Protein AF-A0A1G1H9F2-F1 (afdb_monomer_lite)

Structure (mmCIF, N/CA/C/O backbone):
data_AF-A0A1G1H9F2-F1
#
_entry.id   AF-A0A1G1H9F2-F1
#
loop_
_atom_site.group_PDB
_atom_site.id
_atom_site.type_symbol
_atom_site.label_atom_id
_atom_site.label_alt_id
_atom_site.label_comp_id
_atom_site.label_asym_id
_atom_site.label_entity_id
_atom_site.label_seq_id
_atom_site.pdbx_PDB_ins_code
_atom_site.Cartn_x
_atom_site.Cartn_y
_atom_site.Cartn_z
_atom_site.occupancy
_atom_site.B_iso_or_equiv
_atom_site.auth_seq_id
_atom_site.auth_comp_id
_atom_site.auth_asym_id
_atom_site.auth_atom_id
_atom_site.pdbx_PDB_model_num
ATOM 1 N N . MET A 1 1 ? -6.148 16.531 -13.773 1.00 40.34 1 MET A N 1
ATOM 2 C CA . MET A 1 1 ? -4.760 16.296 -13.315 1.00 40.34 1 MET A CA 1
ATOM 3 C C . MET A 1 1 ? -4.692 14.889 -12.713 1.00 40.34 1 MET A C 1
ATOM 5 O O . MET A 1 1 ? -5.147 14.699 -11.598 1.00 40.34 1 MET A O 1
ATOM 9 N N . LYS A 1 2 ? -4.259 13.870 -13.477 1.00 50.91 2 LYS A N 1
ATOM 10 C CA . LYS A 1 2 ? -4.147 12.475 -12.994 1.00 50.91 2 LYS A CA 1
ATOM 11 C C . LYS A 1 2 ? -2.799 12.318 -12.285 1.00 50.91 2 LYS A C 1
ATOM 13 O O . LYS A 1 2 ? -1.791 12.081 -12.944 1.00 50.91 2 LYS A O 1
ATOM 18 N N . LEU A 1 3 ? -2.752 12.521 -10.969 1.00 58.59 3 LEU A N 1
ATOM 19 C CA . LEU A 1 3 ? -1.537 12.286 -10.184 1.00 58.59 3 LEU A CA 1
ATOM 20 C C . LEU A 1 3 ? -1.109 10.815 -10.349 1.00 58.59 3 LEU A C 1
ATOM 22 O O . LEU A 1 3 ? -1.833 9.897 -9.980 1.00 58.59 3 LEU A O 1
ATOM 26 N N . TYR A 1 4 ? 0.052 10.607 -10.974 1.00 70.44 4 TYR A N 1
ATOM 27 C CA . TYR A 1 4 ? 0.755 9.322 -11.113 1.00 70.44 4 TYR A CA 1
ATOM 28 C C . TYR A 1 4 ? 0.032 8.168 -11.833 1.00 70.44 4 TYR A C 1
ATOM 30 O O . TYR A 1 4 ? 0.555 7.056 -11.830 1.00 70.44 4 TYR A O 1
ATOM 38 N N . GLY A 1 5 ? -1.119 8.402 -12.47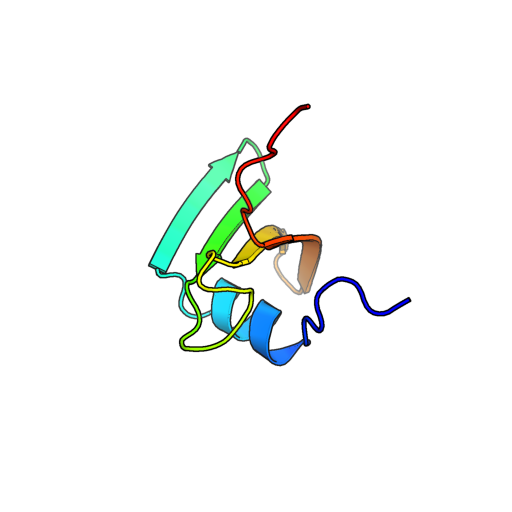2 1.00 83.62 5 GLY A N 1
ATOM 39 C CA . GLY A 1 5 ? -1.860 7.342 -13.173 1.00 83.62 5 GLY A CA 1
ATOM 40 C C . GLY A 1 5 ? -2.340 6.214 -12.250 1.00 83.62 5 GLY A C 1
ATOM 41 O O . GLY A 1 5 ? -2.465 5.080 -12.699 1.00 83.62 5 GLY A O 1
ATOM 42 N N . ILE A 1 6 ? -2.563 6.522 -10.970 1.00 90.81 6 ILE A N 1
ATOM 43 C CA . ILE A 1 6 ? -3.062 5.576 -9.967 1.00 90.81 6 ILE A CA 1
ATOM 44 C C . ILE A 1 6 ? -4.525 5.252 -10.275 1.00 90.81 6 ILE A C 1
ATOM 46 O O . ILE A 1 6 ? -5.325 6.160 -10.517 1.00 90.81 6 ILE A O 1
ATOM 50 N N . THR A 1 7 ? -4.867 3.967 -10.261 1.00 92.56 7 THR A N 1
ATOM 51 C CA . THR A 1 7 ? -6.238 3.474 -10.456 1.00 92.56 7 THR A CA 1
ATOM 52 C C . THR A 1 7 ? -6.839 2.973 -9.143 1.00 92.56 7 THR A C 1
ATOM 54 O O . THR A 1 7 ? -6.113 2.745 -8.176 1.00 92.56 7 THR A O 1
ATOM 57 N N . LEU A 1 8 ? -8.162 2.784 -9.104 1.00 91.31 8 LEU A N 1
ATOM 58 C CA . LEU A 1 8 ? -8.822 2.147 -7.959 1.00 91.31 8 LEU A CA 1
ATOM 59 C C . LEU A 1 8 ? -8.304 0.721 -7.743 1.00 91.31 8 LEU A C 1
ATOM 61 O O . LEU A 1 8 ? -8.000 0.372 -6.610 1.00 91.31 8 LEU A O 1
ATOM 65 N N . ASP A 1 9 ? -8.080 -0.047 -8.814 1.00 93.50 9 ASP A N 1
ATOM 66 C CA . ASP A 1 9 ? -7.478 -1.384 -8.730 1.00 93.50 9 ASP A CA 1
ATOM 67 C C . ASP A 1 9 ? -6.104 -1.372 -8.052 1.00 93.50 9 ASP A C 1
ATOM 69 O O . ASP A 1 9 ? -5.790 -2.268 -7.272 1.00 93.50 9 ASP A O 1
ATOM 73 N N . ASP A 1 10 ? -5.282 -0.346 -8.297 1.00 93.81 10 ASP A N 1
ATOM 74 C CA . ASP A 1 10 ? -3.981 -0.216 -7.632 1.00 93.81 10 ASP A CA 1
ATOM 75 C C . ASP A 1 10 ? -4.133 0.035 -6.123 1.00 93.81 10 ASP A C 1
ATOM 77 O O . ASP A 1 10 ? -3.363 -0.495 -5.316 1.00 93.81 10 ASP A O 1
ATOM 81 N N . ILE A 1 11 ? -5.133 0.827 -5.730 1.00 93.44 11 ILE A N 1
ATOM 82 C CA . ILE A 1 11 ? -5.439 1.113 -4.323 1.00 93.44 11 ILE A CA 1
ATOM 83 C C . ILE A 1 11 ? -5.963 -0.155 -3.644 1.00 93.44 11 ILE A C 1
ATOM 85 O O . ILE A 1 11 ? -5.399 -0.581 -2.634 1.00 93.44 11 ILE A O 1
ATOM 89 N N . SER A 1 12 ? -6.970 -0.802 -4.234 1.00 94.50 12 SER A N 1
ATOM 90 C CA . SER A 1 12 ? -7.559 -2.043 -3.727 1.00 94.50 12 SER A CA 1
ATOM 91 C C . SER A 1 12 ? -6.523 -3.160 -3.628 1.00 94.50 12 SER A C 1
ATOM 93 O O . SER A 1 12 ? -6.419 -3.803 -2.588 1.00 94.50 12 SER A O 1
ATOM 95 N N . ALA A 1 13 ? -5.684 -3.354 -4.650 1.00 95.12 13 ALA A N 1
ATOM 96 C CA . ALA A 1 13 ? -4.616 -4.351 -4.611 1.00 95.12 13 ALA A CA 1
ATOM 97 C C . ALA A 1 13 ? -3.595 -4.066 -3.501 1.00 95.12 13 ALA A C 1
ATOM 99 O O . ALA A 1 13 ? -3.072 -5.002 -2.893 1.00 95.12 13 ALA A O 1
ATOM 100 N N . SER A 1 14 ? -3.302 -2.792 -3.226 1.00 95.38 14 SER A N 1
ATOM 101 C CA . SER A 1 14 ? -2.397 -2.420 -2.136 1.00 95.38 14 SER A CA 1
ATOM 102 C C . SER A 1 14 ? -2.988 -2.746 -0.766 1.00 95.38 14 SER A C 1
ATOM 104 O O . SER A 1 14 ? -2.245 -3.197 0.093 1.00 95.38 14 SER A O 1
ATOM 106 N N . ILE A 1 15 ? -4.296 -2.568 -0.571 1.00 94.00 15 ILE A N 1
ATOM 107 C CA . IL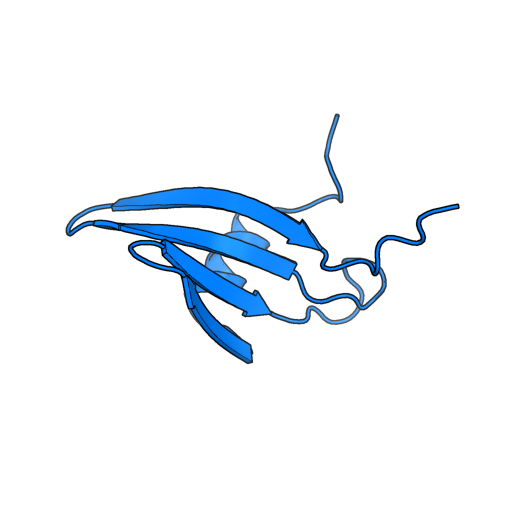E A 1 15 ? -4.978 -2.858 0.702 1.00 94.00 15 ILE A CA 1
ATOM 108 C C . ILE A 1 15 ? -5.189 -4.364 0.902 1.00 94.00 15 ILE A C 1
ATOM 110 O O . ILE A 1 15 ? -4.917 -4.875 1.981 1.00 94.00 15 ILE A O 1
ATOM 114 N N . LEU A 1 16 ? -5.629 -5.082 -0.137 1.00 94.25 16 LEU A N 1
ATOM 115 C CA . LEU A 1 16 ? -5.977 -6.507 -0.048 1.00 94.25 16 LEU A CA 1
ATOM 116 C C . LEU A 1 16 ? -4.756 -7.424 0.069 1.00 94.25 16 LEU A C 1
ATOM 118 O O . LEU A 1 16 ? -4.820 -8.469 0.709 1.00 94.25 16 LEU A O 1
ATOM 122 N N . ALA A 1 17 ? -3.651 -7.066 -0.586 1.00 95.19 17 ALA A N 1
ATOM 123 C CA . ALA A 1 17 ? -2.418 -7.848 -0.558 1.00 95.19 17 ALA A CA 1
ATOM 124 C C . ALA A 1 17 ? -1.190 -6.917 -0.555 1.00 95.19 17 ALA A C 1
ATOM 126 O O . ALA A 1 17 ? -0.499 -6.791 -1.571 1.00 95.19 17 ALA A O 1
ATOM 127 N N . PRO A 1 18 ? -0.945 -6.216 0.564 1.00 95.50 18 PRO A N 1
ATOM 128 C CA . PRO A 1 18 ? 0.235 -5.381 0.744 1.00 95.50 18 PRO A CA 1
ATOM 129 C C . PRO A 1 18 ? 1.504 -6.233 0.836 1.00 95.50 18 PRO A C 1
ATOM 131 O O . PRO A 1 18 ? 1.498 -7.315 1.417 1.00 95.50 18 PRO A O 1
ATOM 134 N N . ASP A 1 19 ? 2.620 -5.699 0.340 1.00 95.25 19 ASP A N 1
ATOM 135 C CA . ASP A 1 19 ? 3.945 -6.277 0.608 1.00 95.25 19 ASP A CA 1
ATOM 136 C C . ASP A 1 19 ? 4.394 -5.956 2.041 1.00 95.25 19 ASP A C 1
ATOM 138 O O . ASP A 1 19 ? 5.186 -6.672 2.651 1.00 95.25 19 ASP A O 1
ATOM 142 N N . THR A 1 20 ? 3.946 -4.818 2.573 1.00 93.94 20 THR A N 1
ATOM 143 C CA . THR A 1 20 ? 4.247 -4.378 3.936 1.00 93.94 20 THR A CA 1
ATOM 144 C C . THR A 1 20 ? 3.093 -3.549 4.473 1.00 93.94 20 THR A C 1
ATOM 146 O O . THR A 1 20 ? 2.579 -2.669 3.778 1.00 93.94 20 THR A O 1
ATOM 149 N N . THR A 1 21 ? 2.728 -3.788 5.728 1.00 93.56 21 THR A N 1
ATOM 150 C CA . THR A 1 21 ? 1.763 -2.976 6.469 1.00 93.56 21 THR A CA 1
ATOM 151 C C . THR A 1 21 ? 2.434 -2.279 7.640 1.00 93.56 21 THR A C 1
ATOM 153 O O . THR A 1 21 ? 3.386 -2.787 8.233 1.00 93.56 21 THR A O 1
ATOM 156 N N . GLN A 1 22 ? 1.959 -1.079 7.952 1.00 92.69 22 GLN A N 1
ATOM 157 C CA . GLN A 1 22 ? 2.327 -0.332 9.149 1.00 92.69 22 GLN A CA 1
ATOM 158 C C . GLN A 1 22 ? 1.075 0.332 9.720 1.00 92.69 22 GLN A C 1
ATOM 160 O O . GLN A 1 22 ? 0.109 0.572 8.998 1.00 92.69 22 GLN A O 1
ATOM 165 N N . SER A 1 23 ? 1.108 0.656 11.006 1.00 90.56 23 SER A N 1
ATOM 166 C CA . SER A 1 23 ? 0.071 1.431 11.683 1.00 90.56 23 SER A CA 1
ATOM 167 C C . SER A 1 23 ? 0.675 2.722 12.222 1.00 90.56 23 SER A C 1
ATOM 169 O O . SER A 1 23 ? 1.715 2.689 12.882 1.00 90.56 23 SER A O 1
ATOM 171 N N . GLU A 1 24 ? 0.023 3.850 11.968 1.00 83.81 24 GLU A N 1
ATOM 172 C CA . GLU A 1 24 ? 0.440 5.173 12.434 1.00 83.81 24 GLU A CA 1
ATOM 173 C C . GLU A 1 24 ? -0.737 5.803 13.199 1.00 83.81 24 GLU A C 1
ATOM 175 O O . GLU A 1 24 ? -1.580 6.506 12.638 1.00 83.81 24 GLU A O 1
ATOM 180 N N . GLY A 1 25 ? -0.849 5.476 14.491 1.00 85.56 25 GLY A N 1
ATOM 181 C CA . GLY A 1 25 ? -2.018 5.820 15.309 1.00 85.56 25 GLY A CA 1
ATOM 182 C C . GLY A 1 25 ? -3.250 4.997 14.919 1.00 85.56 25 GLY A C 1
ATOM 183 O O . GLY A 1 25 ? -3.181 3.772 14.901 1.00 85.56 25 GLY A O 1
ATOM 184 N N . SER A 1 26 ? -4.363 5.667 14.597 1.00 87.06 26 SER A N 1
ATOM 185 C CA . SER A 1 26 ? -5.597 5.040 14.083 1.00 87.06 26 SER A CA 1
ATOM 186 C C . SER A 1 26 ? -5.507 4.615 12.616 1.00 87.06 26 SER A C 1
ATOM 188 O O . SER A 1 26 ? -6.393 3.926 12.120 1.00 87.06 26 SER A O 1
ATOM 190 N N . LYS A 1 27 ? -4.459 5.044 11.905 1.00 93.31 27 LYS A N 1
ATOM 191 C CA . LYS A 1 27 ? -4.351 4.896 10.454 1.00 93.31 27 LYS A CA 1
ATOM 192 C C . LYS A 1 27 ? -3.547 3.665 10.092 1.00 93.31 27 LYS A C 1
ATOM 194 O O . LYS A 1 27 ? -2.495 3.396 10.676 1.00 93.31 27 LYS A O 1
ATOM 199 N N . LEU A 1 28 ? -3.998 2.982 9.053 1.00 95.12 28 LEU A N 1
ATOM 200 C CA . LEU A 1 28 ? -3.290 1.886 8.420 1.00 95.12 28 LEU A CA 1
ATOM 201 C C . LEU A 1 28 ? -2.530 2.397 7.201 1.00 95.12 28 LEU A C 1
ATOM 203 O O . LEU A 1 28 ? -2.976 3.275 6.460 1.00 95.12 28 LEU A O 1
ATOM 207 N N . VAL A 1 29 ? -1.346 1.837 6.998 1.00 95.81 29 VAL A N 1
ATOM 208 C CA . VAL A 1 29 ? -0.481 2.130 5.864 1.00 95.81 29 VAL A CA 1
ATOM 209 C C . VAL A 1 29 ? -0.178 0.8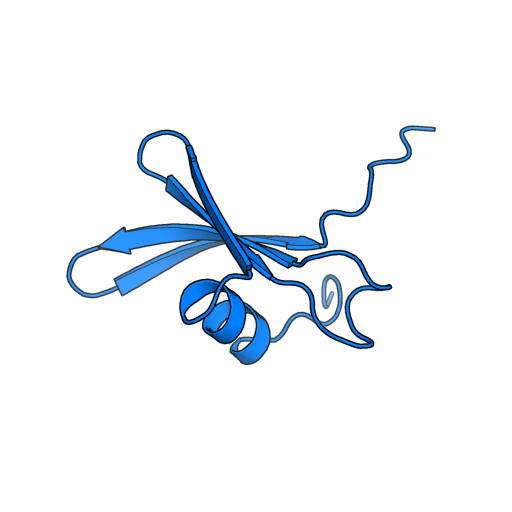23 5.156 1.00 95.81 29 VAL A C 1
ATOM 211 O O . VAL A 1 29 ? 0.514 -0.035 5.697 1.00 95.81 29 VAL A O 1
ATOM 214 N N . ALA A 1 30 ? -0.658 0.692 3.927 1.00 96.12 30 ALA A N 1
ATOM 215 C CA . ALA A 1 30 ? -0.302 -0.394 3.030 1.00 96.12 30 ALA A CA 1
ATOM 216 C C . ALA A 1 30 ? 0.743 0.080 2.020 1.00 96.12 30 ALA A C 1
ATOM 218 O O . ALA A 1 30 ? 0.576 1.113 1.364 1.00 96.12 30 ALA A O 1
ATOM 219 N N . LEU A 1 31 ? 1.819 -0.690 1.884 1.00 95.00 31 LEU A N 1
ATOM 220 C CA . LEU A 1 31 ? 2.831 -0.506 0.855 1.00 95.00 31 LEU A CA 1
ATOM 221 C C . LEU A 1 31 ? 2.793 -1.690 -0.100 1.00 95.00 31 LEU A C 1
ATOM 223 O O . LEU A 1 31 ? 2.882 -2.842 0.327 1.00 95.00 31 LEU A O 1
ATOM 227 N N . ARG A 1 32 ? 2.718 -1.400 -1.398 1.00 95.25 32 ARG A N 1
ATOM 228 C CA . ARG A 1 32 ? 2.795 -2.429 -2.436 1.00 95.25 32 ARG A CA 1
ATOM 229 C C . ARG A 1 32 ? 3.629 -1.977 -3.621 1.00 95.25 32 ARG A C 1
ATOM 231 O O . ARG A 1 32 ? 3.458 -0.876 -4.148 1.00 95.25 32 ARG A O 1
ATOM 238 N N . LYS A 1 33 ? 4.533 -2.835 -4.075 1.00 94.38 33 LYS A N 1
ATOM 239 C CA . LYS A 1 33 ? 5.347 -2.637 -5.266 1.00 94.38 33 LYS A CA 1
ATOM 240 C C . LYS A 1 33 ? 4.639 -3.240 -6.471 1.00 94.38 33 LYS A C 1
ATOM 242 O O . LYS A 1 33 ? 4.280 -4.411 -6.506 1.00 94.38 33 LYS A O 1
ATOM 247 N N . PHE A 1 34 ? 4.489 -2.427 -7.506 1.00 91.81 34 PHE A N 1
ATOM 248 C CA . PHE A 1 34 ? 3.898 -2.851 -8.766 1.00 91.81 34 PHE A CA 1
ATOM 249 C C 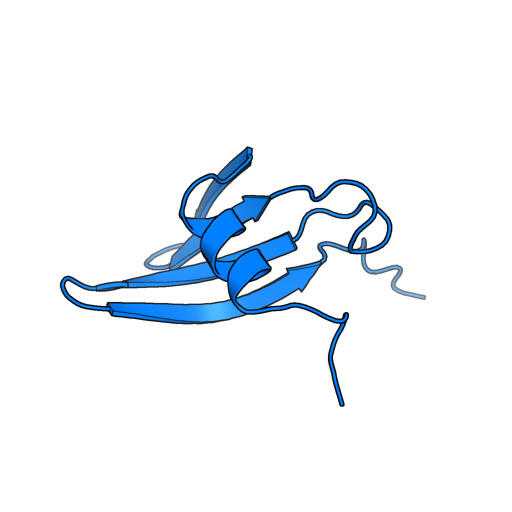. PHE A 1 34 ? 4.991 -3.005 -9.815 1.00 91.81 34 PHE A C 1
ATOM 251 O O . PHE A 1 34 ? 5.812 -2.106 -10.024 1.00 91.81 34 PHE A O 1
ATOM 258 N N . ARG A 1 35 ? 5.004 -4.146 -10.507 1.00 90.44 35 ARG A N 1
ATOM 259 C CA . ARG A 1 35 ? 5.923 -4.361 -11.628 1.00 90.44 35 ARG A CA 1
ATOM 260 C C . ARG A 1 35 ? 5.575 -3.379 -12.749 1.00 90.44 35 ARG A C 1
ATOM 262 O O . ARG A 1 35 ? 4.418 -3.274 -13.138 1.00 90.44 35 ARG A O 1
ATOM 269 N N . ASN A 1 36 ? 6.576 -2.663 -13.259 1.00 87.56 36 ASN A N 1
ATOM 270 C CA . ASN A 1 36 ? 6.452 -1.703 -14.364 1.00 87.56 36 ASN A CA 1
ATOM 271 C C . ASN A 1 36 ? 5.478 -0.524 -14.135 1.00 87.56 36 ASN A C 1
ATOM 273 O O . ASN A 1 36 ? 5.143 0.171 -15.091 1.00 87.56 36 ASN A O 1
ATOM 277 N N . LYS A 1 37 ? 5.055 -0.246 -12.894 1.00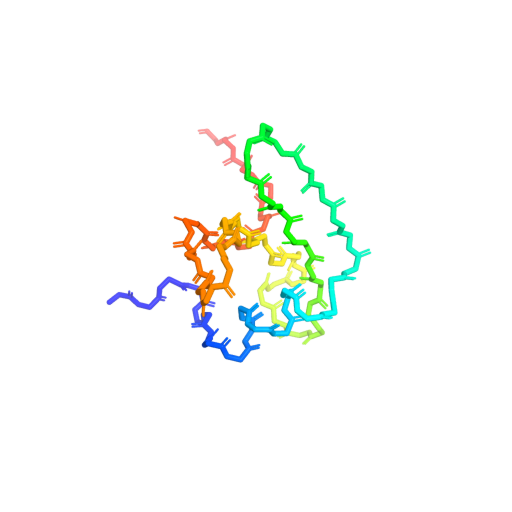 89.19 37 LYS A N 1
ATOM 278 C CA . LYS A 1 37 ? 4.299 0.971 -12.545 1.00 89.19 37 LYS A CA 1
ATOM 279 C C . LYS A 1 37 ? 5.110 1.875 -11.622 1.00 89.19 37 LYS A C 1
ATOM 281 O O . LYS A 1 37 ? 6.127 1.470 -11.062 1.00 89.19 37 LYS A O 1
ATOM 286 N N . PHE A 1 38 ? 4.662 3.125 -11.499 1.00 89.31 38 PHE A N 1
ATOM 287 C CA . PHE A 1 38 ? 5.164 4.103 -10.525 1.00 89.31 38 PHE A CA 1
ATOM 288 C C . PHE A 1 38 ? 6.693 4.280 -10.523 1.00 89.31 38 PHE A C 1
ATOM 290 O O . PHE A 1 38 ? 7.291 4.544 -9.484 1.00 89.31 38 PHE A O 1
ATOM 297 N N . SER A 1 39 ? 7.340 4.112 -11.682 1.00 86.56 39 SER A N 1
ATOM 298 C CA . SER A 1 39 ? 8.805 4.148 -11.833 1.00 86.56 39 SER A CA 1
ATOM 299 C C . SER A 1 39 ? 9.555 3.177 -10.902 1.00 86.56 39 SER A C 1
ATOM 301 O O . SER A 1 39 ? 10.688 3.446 -10.513 1.00 86.56 39 SER A O 1
ATOM 303 N N . GLY A 1 40 ? 8.923 2.061 -10.522 1.00 87.25 40 GLY A N 1
ATOM 304 C CA . GLY A 1 40 ? 9.496 1.047 -9.634 1.00 87.25 40 GLY A CA 1
ATOM 305 C C . GLY A 1 40 ? 9.415 1.373 -8.139 1.00 87.25 40 GLY A C 1
ATOM 306 O O . GLY A 1 40 ? 9.870 0.562 -7.328 1.00 87.25 40 GLY A O 1
ATOM 307 N N . TYR A 1 41 ? 8.831 2.514 -7.762 1.00 90.12 41 TYR A N 1
ATOM 308 C CA . TYR A 1 41 ? 8.579 2.856 -6.363 1.00 90.12 41 TYR A CA 1
ATOM 309 C C . TYR A 1 41 ? 7.314 2.155 -5.849 1.00 90.12 41 TYR A C 1
ATOM 311 O O . TYR A 1 41 ? 6.353 1.993 -6.607 1.00 90.12 41 TYR A O 1
ATOM 319 N N . PRO A 1 42 ? 7.282 1.748 -4.569 1.00 92.56 42 PRO A N 1
ATOM 320 C CA . PRO A 1 42 ? 6.072 1.206 -3.974 1.00 92.56 42 PRO A CA 1
ATOM 321 C C . PRO A 1 42 ? 5.001 2.293 -3.853 1.00 92.56 42 PRO A C 1
ATOM 323 O O . PRO A 1 42 ? 5.301 3.459 -3.578 1.00 92.56 42 PRO A O 1
ATOM 326 N N . LEU A 1 43 ? 3.750 1.895 -4.055 1.00 93.69 43 LEU A N 1
ATOM 327 C CA . LEU A 1 43 ? 2.579 2.709 -3.781 1.00 93.69 43 LEU A CA 1
ATOM 328 C C . LEU A 1 43 ? 2.301 2.661 -2.279 1.00 93.69 43 LEU A C 1
ATOM 330 O O . LEU A 1 43 ? 2.140 1.576 -1.722 1.00 93.69 43 LEU A O 1
ATOM 334 N N . LYS A 1 44 ? 2.265 3.828 -1.636 1.00 94.38 44 LYS A N 1
ATOM 335 C CA . LYS A 1 44 ? 1.784 3.993 -0.266 1.00 94.38 44 LYS A CA 1
ATOM 336 C C . LYS A 1 44 ? 0.311 4.360 -0.303 1.00 94.38 44 LYS A C 1
ATOM 338 O O . LYS A 1 44 ? -0.054 5.359 -0.924 1.00 94.38 44 LYS A O 1
ATOM 343 N N . VAL A 1 45 ? -0.498 3.576 0.398 1.00 94.62 45 VAL A N 1
ATOM 344 C CA . VAL A 1 45 ? -1.909 3.847 0.665 1.00 94.62 45 VAL A CA 1
ATOM 345 C C . VAL A 1 45 ? -2.066 4.023 2.166 1.00 94.62 45 VAL A C 1
ATOM 347 O O . VAL A 1 45 ? -1.755 3.113 2.928 1.00 94.62 45 VAL A O 1
ATOM 350 N N . VAL A 1 46 ? -2.519 5.199 2.585 1.00 95.00 46 VAL A N 1
ATOM 351 C CA . VAL A 1 46 ? -2.913 5.478 3.967 1.00 95.00 46 VAL A CA 1
ATOM 352 C C . VAL A 1 46 ? -4.427 5.468 4.020 1.00 95.00 46 VAL A C 1
ATOM 354 O O . VAL A 1 46 ? -5.064 6.194 3.251 1.00 95.00 46 VAL A O 1
ATOM 357 N N . TYR A 1 47 ? -4.985 4.658 4.905 1.00 94.94 47 TYR A N 1
ATOM 358 C CA . TYR A 1 47 ? -6.419 4.460 5.015 1.00 94.94 47 TYR A CA 1
ATOM 359 C C . TYR A 1 47 ? -6.835 4.215 6.462 1.00 94.94 47 TYR A C 1
ATOM 361 O O . TYR A 1 47 ? -6.015 3.868 7.312 1.00 94.94 47 TYR A O 1
ATOM 369 N N . GLU A 1 48 ? -8.115 4.416 6.728 1.00 94.31 48 GLU A N 1
ATOM 370 C CA . GLU A 1 48 ? -8.776 3.976 7.952 1.00 94.31 48 GLU A CA 1
ATOM 371 C C . GLU A 1 48 ? -9.840 2.953 7.570 1.00 94.31 48 GLU A C 1
ATOM 373 O O . GLU A 1 48 ? -10.562 3.131 6.587 1.00 94.31 48 GLU A O 1
ATOM 378 N N . GLU A 1 49 ? -9.898 1.862 8.324 1.00 88.31 49 GLU A N 1
ATOM 379 C CA . GLU A 1 49 ? -10.897 0.815 8.152 1.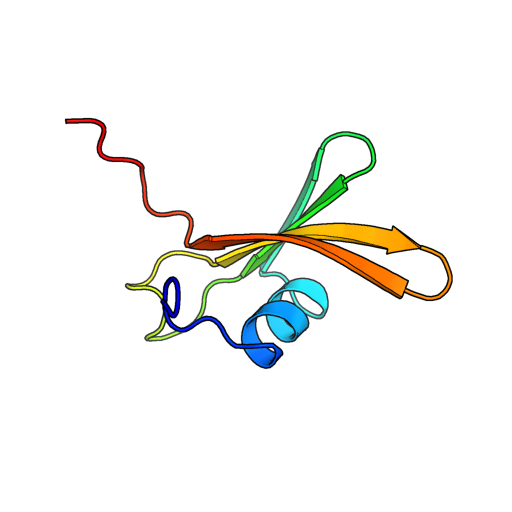00 88.31 49 GLU A CA 1
ATOM 380 C C . GLU A 1 49 ? -11.964 0.987 9.236 1.00 88.31 49 GLU A C 1
ATOM 382 O O . GLU A 1 49 ? -11.658 1.039 10.429 1.00 88.31 49 GLU A O 1
ATOM 387 N N . SER A 1 50 ? -13.212 1.145 8.809 1.00 85.38 50 SER A N 1
ATOM 388 C CA . SER A 1 50 ? -14.401 1.105 9.661 1.00 85.38 50 SER A CA 1
ATOM 389 C C . SER A 1 50 ? -15.163 -0.194 9.394 1.00 85.38 50 SER A C 1
ATOM 391 O O . SER A 1 50 ? -14.865 -0.903 8.440 1.00 85.38 50 SER A O 1
ATOM 393 N N . ALA A 1 51 ? -16.162 -0.513 10.221 1.00 80.25 51 ALA A N 1
ATOM 394 C CA . ALA A 1 51 ? -16.898 -1.778 10.116 1.00 80.25 51 ALA A CA 1
ATOM 395 C C . ALA A 1 51 ? -17.553 -2.023 8.738 1.00 80.25 51 ALA A C 1
ATOM 397 O O . ALA A 1 51 ? -17.773 -3.173 8.373 1.00 80.25 51 ALA A O 1
ATOM 398 N N . GLU A 1 52 ? -17.854 -0.959 7.988 1.00 85.75 52 GLU A N 1
ATOM 399 C CA . GLU A 1 52 ? -18.567 -1.038 6.706 1.00 85.75 52 GLU A CA 1
ATOM 400 C C . GLU A 1 52 ? -17.769 -0.465 5.524 1.00 85.75 52 GLU A C 1
ATOM 402 O O . GLU A 1 52 ? -18.023 -0.842 4.385 1.00 85.75 52 GLU A O 1
ATOM 407 N N . ASP A 1 53 ? -16.770 0.389 5.780 1.00 88.44 53 ASP A N 1
ATOM 408 C CA . ASP A 1 53 ? -16.107 1.185 4.747 1.00 88.44 53 ASP A CA 1
ATOM 409 C C . ASP A 1 53 ? -14.601 1.337 4.977 1.00 88.44 53 ASP A C 1
ATOM 411 O O . ASP A 1 53 ? -14.107 1.365 6.107 1.00 88.44 53 ASP A O 1
ATOM 415 N N . VAL A 1 54 ? -13.875 1.538 3.873 1.00 90.31 54 VAL A N 1
ATOM 416 C CA . VAL A 1 54 ? -12.459 1.912 3.884 1.00 90.31 54 VAL A CA 1
ATOM 417 C C . VAL A 1 54 ? -12.306 3.349 3.396 1.00 90.31 54 VAL A C 1
ATOM 419 O O . VAL A 1 54 ? -12.504 3.652 2.216 1.00 90.31 54 VAL A O 1
ATOM 422 N N . LEU A 1 55 ? -11.898 4.243 4.295 1.00 92.62 55 LEU A N 1
ATOM 423 C CA . LEU A 1 55 ? -11.631 5.638 3.966 1.00 92.62 55 LEU A CA 1
ATOM 424 C C . LEU A 1 55 ? -10.181 5.804 3.510 1.00 92.62 55 LEU A C 1
ATOM 426 O O . LEU A 1 55 ? -9.242 5.682 4.298 1.00 92.62 55 LEU A O 1
ATOM 430 N N . ILE A 1 56 ? -9.988 6.144 2.237 1.00 93.31 56 ILE A N 1
ATOM 431 C CA . ILE A 1 56 ? -8.661 6.418 1.678 1.00 93.31 56 ILE A CA 1
ATOM 432 C C . ILE A 1 56 ? -8.243 7.854 2.000 1.00 93.31 56 ILE A C 1
ATOM 434 O O . ILE A 1 56 ? -8.807 8.812 1.474 1.00 93.31 56 ILE A O 1
ATOM 438 N N . ILE A 1 57 ? -7.208 8.008 2.824 1.00 92.88 57 ILE A N 1
ATOM 439 C CA . ILE A 1 57 ? -6.705 9.314 3.270 1.00 92.88 57 ILE A CA 1
ATOM 440 C C . ILE A 1 57 ? -5.658 9.856 2.296 1.00 92.88 57 ILE A C 1
ATOM 442 O O . ILE A 1 57 ? -5.649 11.038 1.956 1.00 92.88 57 ILE A O 1
ATOM 446 N N . THR A 1 58 ? -4.704 9.025 1.871 1.00 91.44 58 THR A N 1
ATOM 447 C CA . THR A 1 58 ? -3.609 9.456 0.986 1.00 91.44 58 THR A CA 1
ATOM 448 C C . THR A 1 58 ? -3.118 8.302 0.134 1.00 91.44 58 THR A C 1
ATOM 450 O O . THR A 1 58 ? -2.882 7.210 0.643 1.00 91.44 58 THR A O 1
ATOM 453 N N . VAL A 1 59 ? -2.879 8.571 -1.152 1.00 92.44 59 VAL A N 1
ATOM 454 C CA . VAL A 1 59 ? -2.267 7.608 -2.069 1.00 92.44 59 VAL A CA 1
ATOM 455 C C . VAL A 1 59 ? -1.143 8.267 -2.848 1.00 92.44 59 VAL A C 1
ATOM 457 O O . VAL A 1 59 ? -1.363 9.249 -3.560 1.00 92.44 59 VAL A O 1
ATOM 460 N N . CYS A 1 60 ? 0.071 7.735 -2.736 1.00 91.12 60 CYS A N 1
ATOM 461 C CA . CYS A 1 60 ? 1.205 8.241 -3.500 1.00 91.12 60 CYS A CA 1
ATOM 462 C C . CYS A 1 60 ? 2.320 7.199 -3.654 1.00 91.12 60 CYS A C 1
ATOM 464 O O . CYS A 1 60 ? 2.562 6.402 -2.748 1.00 91.12 60 CYS A O 1
ATOM 466 N N . PRO A 1 61 ? 3.058 7.196 -4.777 1.00 90.94 61 PRO A N 1
ATOM 467 C CA . PRO A 1 61 ? 4.315 6.470 -4.851 1.00 90.94 61 PRO A CA 1
ATOM 468 C C . PRO A 1 61 ? 5.319 7.052 -3.852 1.00 90.94 61 PRO A C 1
ATOM 470 O O . PRO A 1 61 ? 5.515 8.270 -3.821 1.00 90.94 61 PRO A O 1
ATOM 473 N N . LEU A 1 62 ? 6.018 6.200 -3.098 1.00 86.69 62 LEU A N 1
ATOM 474 C CA . LEU A 1 62 ? 7.126 6.593 -2.216 1.00 86.69 62 LEU A CA 1
ATOM 475 C C . LEU A 1 62 ? 8.386 6.945 -3.022 1.00 86.69 62 LEU A C 1
ATOM 477 O O . LEU A 1 62 ? 9.462 6.376 -2.821 1.00 86.69 62 LEU A O 1
ATOM 481 N N . LYS A 1 63 ? 8.280 7.899 -3.953 1.00 75.31 63 LYS A N 1
ATOM 482 C CA . LYS A 1 63 ? 9.473 8.547 -4.502 1.00 75.31 63 LYS A CA 1
ATOM 483 C C . LYS A 1 63 ? 10.248 9.134 -3.327 1.00 75.31 63 LYS A C 1
ATOM 485 O O . LYS A 1 63 ? 9.679 9.868 -2.520 1.00 75.31 63 LYS A O 1
ATOM 490 N N . LYS A 1 64 ? 11.553 8.847 -3.240 1.00 57.28 64 LYS A N 1
ATOM 491 C CA . LYS A 1 64 ? 12.444 9.640 -2.384 1.00 57.28 64 LYS A CA 1
ATOM 492 C C . LYS A 1 64 ? 12.223 11.097 -2.784 1.00 57.28 64 LYS A C 1
ATOM 494 O O . LYS A 1 64 ? 12.441 11.435 -3.948 1.00 57.28 64 LYS A O 1
ATOM 499 N N . LYS A 1 65 ? 11.751 11.943 -1.861 1.00 51.28 65 LYS A N 1
ATOM 500 C CA . LYS A 1 65 ? 11.812 13.389 -2.071 1.00 51.28 65 LYS A CA 1
ATOM 501 C C . LYS A 1 65 ? 13.289 13.714 -2.269 1.00 51.28 65 LYS A C 1
ATOM 503 O O . LYS A 1 65 ? 14.049 13.731 -1.307 1.00 51.28 65 LYS A O 1
ATOM 508 N N . VAL A 1 66 ? 13.697 13.940 -3.511 1.00 46.41 66 VAL A N 1
ATOM 509 C CA . VAL A 1 66 ? 14.882 14.743 -3.778 1.00 46.41 66 VAL A CA 1
ATOM 510 C C . VAL A 1 66 ? 14.435 16.160 -3.440 1.00 46.41 66 VAL A C 1
ATOM 512 O O . VAL A 1 66 ? 13.835 16.834 -4.270 1.00 46.41 66 VAL A O 1
ATOM 515 N N . TRP A 1 67 ? 14.598 16.559 -2.178 1.00 37.06 67 TRP A N 1
ATOM 516 C CA . TRP A 1 67 ? 14.674 17.980 -1.862 1.00 37.06 67 TRP A CA 1
ATOM 517 C C . TRP A 1 67 ? 15.919 18.479 -2.604 1.00 37.06 67 TRP A C 1
ATOM 519 O O . TRP A 1 67 ? 17.023 18.024 -2.309 1.00 37.06 67 TRP A O 1
ATOM 529 N N . ARG A 1 68 ? 15.720 19.281 -3.651 1.00 39.53 68 ARG A N 1
ATOM 530 C CA . ARG A 1 68 ? 16.760 20.163 -4.183 1.00 39.53 68 ARG A CA 1
ATOM 531 C C . ARG A 1 68 ? 16.594 21.515 -3.520 1.00 39.53 68 ARG A C 1
ATOM 533 O O . ARG A 1 68 ? 15.418 21.889 -3.310 1.00 39.53 68 ARG A O 1
#

Sequence (68 aa):
MKLYGITLDDISASILAPDTTQSEGSKLVALRKFRNKFSGYPLKVVYEESAEDVLIITVCPLKKKVWR

Secondary structure (DSSP, 8-state):
--STT--HHHHHHHHHS-SEEEEETTEEEEEE--TTSGGGPPEEEEEEE-SS-EEEEEEEE-------

Radius of gyration: 12.19 Å; chains: 1; bounding box: 35×28×30 Å

Foldseek 3Di:
DCAQVDDPCLQVCQVVPAPDWDDDDQKIWGWHFDPPGPVRFTWIWIWHDDPPDIGTDDIDGPDPPPPD

pLDDT: mean 85.87, std 14.93, range [37.06, 96.12]